Protein AF-A0A1V4VK42-F1 (afdb_monomer_lite)

Radius of gyration: 13.12 Å; chains: 1; bounding box: 30×28×34 Å

Structure (mmCIF, N/CA/C/O backbone):
data_AF-A0A1V4VK42-F1
#
_entry.id   AF-A0A1V4VK42-F1
#
loop_
_atom_site.group_PDB
_atom_site.id
_atom_site.type_symbol
_atom_site.labe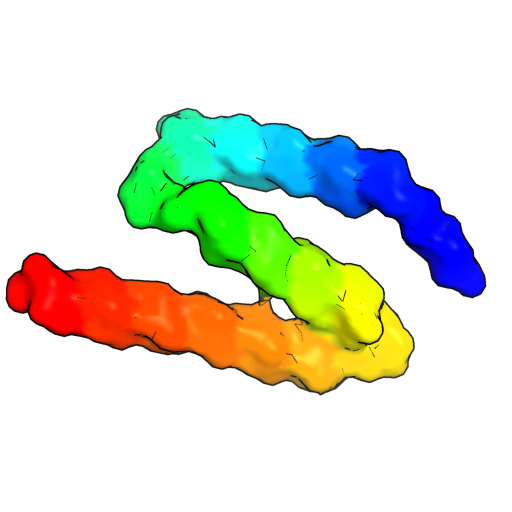l_atom_id
_atom_site.label_alt_id
_atom_site.label_comp_id
_atom_site.label_asym_id
_atom_site.label_entity_id
_atom_site.label_seq_id
_atom_site.pdbx_PDB_ins_code
_atom_site.Cartn_x
_atom_site.Cartn_y
_atom_site.Cartn_z
_atom_site.occupancy
_atom_site.B_iso_or_equiv
_atom_site.auth_seq_id
_atom_site.auth_comp_id
_atom_site.auth_asym_id
_atom_site.auth_atom_id
_atom_site.pdbx_PDB_model_num
ATOM 1 N N . MET A 1 1 ? 14.447 -4.133 -16.025 1.00 40.84 1 MET A N 1
ATOM 2 C CA . MET A 1 1 ? 13.702 -2.860 -15.958 1.00 40.84 1 MET A CA 1
ATOM 3 C C . MET A 1 1 ? 13.823 -2.365 -14.533 1.00 40.84 1 MET A C 1
ATOM 5 O O . MET A 1 1 ? 13.218 -2.955 -13.657 1.00 40.84 1 MET A O 1
ATOM 9 N N . THR A 1 2 ? 14.674 -1.383 -14.265 1.00 43.19 2 THR A N 1
ATOM 10 C CA . THR A 1 2 ? 14.719 -0.729 -12.954 1.00 43.19 2 THR A CA 1
ATOM 11 C C . THR A 1 2 ? 13.682 0.384 -12.982 1.00 43.19 2 THR A C 1
ATOM 13 O O . THR A 1 2 ? 13.976 1.454 -13.508 1.00 43.19 2 THR A O 1
ATOM 16 N N . MET A 1 3 ? 12.466 0.130 -12.485 1.00 51.50 3 MET A N 1
ATOM 17 C CA . MET A 1 3 ? 11.641 1.243 -12.006 1.00 51.50 3 MET A CA 1
ATOM 18 C C . MET A 1 3 ? 12.488 1.963 -10.959 1.00 51.50 3 MET A C 1
ATOM 20 O O . MET A 1 3 ? 12.948 1.356 -9.990 1.00 51.50 3 MET A O 1
ATOM 24 N N . ASN A 1 4 ? 12.837 3.204 -11.268 1.00 66.62 4 ASN A N 1
ATOM 25 C CA . ASN A 1 4 ? 13.846 3.963 -10.548 1.00 66.62 4 ASN A CA 1
ATOM 26 C C . ASN A 1 4 ? 13.228 4.348 -9.200 1.00 66.62 4 ASN A C 1
ATOM 28 O O . ASN A 1 4 ? 12.104 4.837 -9.194 1.00 66.62 4 ASN A O 1
ATOM 32 N N . SER A 1 5 ? 13.907 4.140 -8.068 1.00 72.56 5 SER A N 1
ATOM 33 C CA . SER A 1 5 ? 13.360 4.387 -6.717 1.00 72.56 5 SER A CA 1
ATOM 34 C C . SER A 1 5 ? 12.666 5.753 -6.567 1.00 72.56 5 SER A C 1
ATOM 36 O O . SER A 1 5 ? 11.707 5.889 -5.814 1.00 72.56 5 SER A O 1
ATOM 38 N N . ILE A 1 6 ? 13.097 6.730 -7.369 1.00 80.00 6 ILE A N 1
ATOM 39 C CA . ILE A 1 6 ? 12.505 8.062 -7.527 1.00 80.00 6 ILE A CA 1
ATOM 40 C C . ILE A 1 6 ? 11.019 8.014 -7.934 1.00 80.00 6 ILE A C 1
ATOM 42 O O . ILE A 1 6 ? 10.206 8.703 -7.330 1.00 80.00 6 ILE A O 1
ATOM 46 N N . GLU A 1 7 ? 10.634 7.191 -8.913 1.00 86.44 7 GLU A N 1
ATOM 47 C CA . GLU A 1 7 ? 9.244 7.089 -9.393 1.00 86.44 7 GLU A CA 1
ATOM 48 C C . GLU A 1 7 ? 8.316 6.538 -8.299 1.00 86.44 7 GLU A C 1
ATOM 50 O O . GLU A 1 7 ? 7.178 6.984 -8.139 1.00 86.44 7 GLU A O 1
ATOM 55 N N . VAL A 1 8 ? 8.817 5.589 -7.503 1.00 88.69 8 VAL A N 1
ATOM 56 C CA . VAL A 1 8 ? 8.088 5.019 -6.361 1.00 88.69 8 VAL A CA 1
ATOM 57 C C . VAL A 1 8 ? 7.939 6.051 -5.246 1.00 88.69 8 VAL A C 1
ATOM 59 O O . VAL A 1 8 ? 6.868 6.169 -4.655 1.00 88.69 8 VAL A O 1
ATOM 62 N N . GLU A 1 9 ? 8.986 6.827 -4.971 1.00 91.00 9 GLU A N 1
ATOM 63 C CA . GLU A 1 9 ? 8.939 7.910 -3.988 1.00 91.00 9 GLU A CA 1
ATOM 64 C C . GLU A 1 9 ? 7.960 9.020 -4.389 1.00 91.00 9 GLU A C 1
ATOM 66 O O . GLU A 1 9 ? 7.221 9.524 -3.542 1.00 91.00 9 GLU A O 1
ATOM 71 N N . GLU A 1 10 ? 7.917 9.400 -5.666 1.00 93.31 10 GLU A N 1
ATOM 72 C CA . GLU A 1 10 ? 6.950 10.376 -6.175 1.00 93.31 10 GLU A CA 1
ATOM 73 C C . GLU A 1 10 ? 5.514 9.858 -6.074 1.00 93.31 10 GLU A C 1
ATOM 75 O O . GLU A 1 10 ? 4.635 10.573 -5.585 1.00 93.31 10 GLU A O 1
ATOM 80 N N . LEU A 1 11 ? 5.282 8.595 -6.443 1.00 93.81 11 LEU A N 1
ATOM 81 C CA . LEU A 1 11 ? 3.984 7.947 -6.268 1.00 93.81 11 LEU A CA 1
ATOM 82 C C . LEU A 1 11 ? 3.553 7.946 -4.795 1.00 93.81 11 LEU A C 1
ATOM 84 O O . LEU A 1 11 ? 2.415 8.299 -4.489 1.00 93.81 11 LEU A O 1
ATOM 88 N N . LEU A 1 12 ? 4.460 7.599 -3.877 1.00 94.75 12 LEU A N 1
ATOM 89 C CA . LEU A 1 12 ? 4.187 7.617 -2.440 1.00 94.75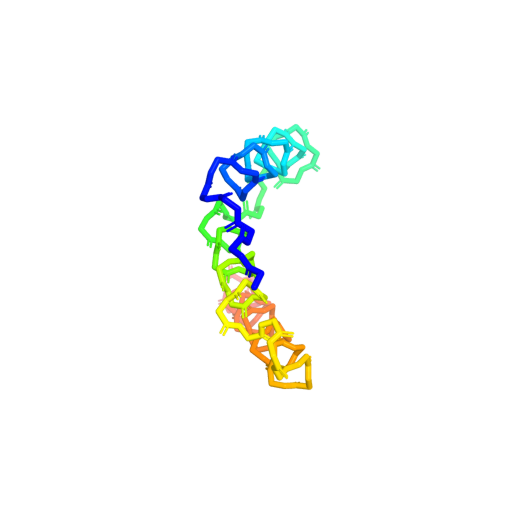 12 LEU A CA 1
ATOM 90 C C . LEU A 1 12 ? 3.806 9.013 -1.946 1.00 94.75 12 LEU A C 1
ATOM 92 O O . LEU A 1 12 ? 2.848 9.137 -1.189 1.00 94.75 12 LEU A O 1
ATOM 96 N N . LYS A 1 13 ? 4.494 10.066 -2.403 1.00 95.75 13 LYS A N 1
ATOM 97 C CA . LYS A 1 13 ? 4.158 11.453 -2.039 1.00 95.75 13 LYS A CA 1
ATOM 98 C C . LYS A 1 13 ? 2.751 11.837 -2.492 1.00 95.75 13 LYS A C 1
ATOM 100 O O . LYS A 1 13 ? 2.008 12.436 -1.719 1.00 95.75 13 LYS A O 1
ATOM 105 N N . VAL A 1 14 ? 2.375 11.484 -3.723 1.00 96.94 14 VAL A N 1
ATOM 106 C CA . VAL A 1 14 ? 1.033 11.772 -4.255 1.00 96.94 14 VAL A CA 1
ATOM 107 C C . VAL A 1 14 ? -0.039 11.016 -3.471 1.00 96.94 14 VAL A C 1
ATOM 109 O O . VAL A 1 14 ? -1.052 11.600 -3.089 1.00 96.94 14 VAL A O 1
ATOM 112 N N . LEU A 1 15 ? 0.180 9.729 -3.202 1.00 96.12 15 LEU A N 1
ATOM 113 C CA . LEU A 1 15 ? -0.779 8.915 -2.457 1.00 96.12 15 LEU A CA 1
ATOM 114 C C . LEU A 1 15 ? -0.914 9.367 -1.002 1.00 96.12 15 LEU A C 1
ATOM 116 O O . LEU A 1 15 ? -2.029 9.396 -0.490 1.00 96.12 15 LEU A O 1
ATOM 120 N N . GLU A 1 16 ? 0.183 9.768 -0.361 1.00 95.81 16 GLU A N 1
ATOM 121 C CA . GLU A 1 16 ? 0.148 10.320 0.993 1.00 95.81 16 GLU A CA 1
ATOM 122 C C . GLU A 1 16 ? -0.609 11.648 1.040 1.00 95.81 16 GLU A C 1
ATOM 124 O O . GLU A 1 16 ? -1.416 11.852 1.942 1.00 95.81 16 GLU A O 1
ATOM 129 N N . ALA A 1 17 ? -0.433 12.521 0.043 1.00 97.38 17 ALA A N 1
ATOM 130 C CA . ALA A 1 17 ? -1.213 13.753 -0.048 1.00 97.38 17 ALA A CA 1
ATOM 131 C C . ALA A 1 17 ? -2.722 13.461 -0.150 1.00 97.38 17 ALA A C 1
ATOM 133 O O . ALA A 1 17 ? -3.516 14.046 0.585 1.00 97.38 17 ALA A O 1
ATOM 134 N N . ILE A 1 18 ? -3.119 12.501 -0.997 1.00 97.69 18 ILE A N 1
ATOM 135 C CA . ILE A 1 18 ? -4.522 12.076 -1.134 1.00 97.69 18 ILE A CA 1
ATOM 136 C C . ILE A 1 18 ? -5.047 11.464 0.170 1.00 97.69 18 ILE A C 1
ATOM 138 O O . ILE A 1 18 ? -6.170 11.768 0.577 1.00 97.69 18 ILE A O 1
ATOM 142 N N . ARG A 1 19 ? -4.259 10.600 0.822 1.00 96.88 19 ARG A N 1
ATOM 143 C CA . ARG A 1 19 ? -4.612 9.974 2.101 1.00 96.88 19 ARG A CA 1
ATOM 144 C C . ARG A 1 19 ? -4.827 11.037 3.173 1.00 96.88 19 ARG A C 1
ATOM 146 O O . ARG A 1 19 ? -5.884 11.053 3.787 1.00 96.88 19 ARG A O 1
ATOM 153 N N . ALA A 1 20 ? -3.874 11.948 3.354 1.00 97.31 20 ALA A N 1
ATOM 154 C CA . ALA A 1 20 ? -3.954 13.002 4.358 1.00 97.31 20 ALA A CA 1
ATOM 155 C C . ALA A 1 20 ? -5.158 13.934 4.142 1.00 97.31 20 ALA A C 1
ATOM 157 O O . ALA A 1 20 ? -5.795 14.338 5.110 1.00 97.31 20 ALA A O 1
ATOM 158 N N . GLU A 1 21 ? -5.485 14.256 2.887 1.00 98.00 21 GLU A N 1
ATOM 159 C CA . GLU A 1 21 ? -6.599 15.149 2.556 1.00 98.00 21 GLU A CA 1
ATOM 160 C C . GLU A 1 21 ? -7.969 14.466 2.678 1.00 98.00 21 GLU A C 1
ATOM 162 O O . GLU A 1 21 ? -8.911 15.058 3.202 1.00 98.00 21 GLU A O 1
ATOM 167 N N . LYS A 1 22 ? -8.109 13.235 2.171 1.00 97.62 22 LYS A N 1
ATOM 168 C CA . LYS A 1 22 ? -9.424 12.596 1.973 1.00 97.62 22 LYS A CA 1
ATOM 169 C C . LYS A 1 22 ? -9.711 11.438 2.915 1.00 97.62 22 LYS A C 1
ATOM 171 O O . LYS A 1 22 ? -10.875 11.113 3.128 1.00 97.62 22 LYS A O 1
ATOM 176 N N . TYR A 1 23 ? -8.673 10.801 3.441 1.00 95.81 23 TYR A N 1
ATOM 177 C CA . TYR A 1 23 ? -8.770 9.581 4.239 1.00 95.81 23 TYR A CA 1
ATOM 178 C C . TYR A 1 23 ? -7.802 9.623 5.435 1.00 95.81 23 TYR A C 1
ATOM 180 O O . TYR A 1 23 ? -6.950 8.738 5.560 1.00 95.81 23 TYR A O 1
ATOM 188 N N . PRO A 1 24 ? -7.890 10.647 6.309 1.00 94.94 24 PRO A N 1
ATOM 189 C CA . PRO A 1 24 ? -6.914 10.864 7.378 1.00 94.94 24 PRO A CA 1
ATOM 190 C C . PRO A 1 24 ? -6.833 9.697 8.371 1.00 94.94 24 PRO A C 1
ATOM 192 O O . PRO A 1 24 ? -5.769 9.486 8.952 1.00 94.94 24 PRO A O 1
ATOM 195 N N . ASP A 1 25 ? -7.913 8.922 8.502 1.00 92.38 25 ASP A N 1
ATOM 196 C CA . ASP A 1 25 ? -8.017 7.749 9.379 1.00 92.38 25 ASP A CA 1
ATOM 197 C C . ASP A 1 25 ? -7.250 6.525 8.855 1.00 92.38 25 ASP A C 1
ATOM 199 O O . ASP A 1 25 ? -6.992 5.579 9.596 1.00 92.38 25 ASP A O 1
ATOM 203 N N . ILE A 1 26 ? -6.867 6.518 7.573 1.00 94.06 26 ILE A N 1
ATOM 204 C CA . ILE A 1 26 ? -5.995 5.477 7.026 1.00 94.06 26 ILE A CA 1
ATOM 205 C C . ILE A 1 26 ? -4.560 5.775 7.477 1.00 94.06 26 ILE A C 1
ATOM 207 O O . ILE A 1 26 ? -4.073 6.871 7.202 1.00 94.06 26 ILE A O 1
ATOM 211 N N . PRO A 1 27 ? -3.831 4.830 8.093 1.00 95.19 27 PRO A N 1
ATOM 212 C CA . PRO A 1 27 ? -2.442 5.046 8.476 1.00 95.19 27 PRO A CA 1
ATOM 213 C C . PRO A 1 27 ? -1.532 5.268 7.253 1.00 95.19 27 PRO A C 1
ATOM 215 O O . PRO A 1 27 ? -1.643 4.517 6.276 1.00 95.19 27 PRO A O 1
ATOM 218 N N . PRO A 1 28 ? -0.585 6.227 7.296 1.00 94.56 28 PRO A N 1
ATOM 219 C CA . PRO A 1 28 ? 0.379 6.450 6.206 1.00 94.56 28 PRO A CA 1
ATOM 220 C C . PRO A 1 28 ? 1.186 5.181 5.880 1.00 94.56 28 PRO A C 1
ATOM 222 O O . PRO A 1 28 ? 1.449 4.858 4.716 1.00 94.56 28 PRO A O 1
ATOM 225 N N . GLU A 1 29 ? 1.463 4.379 6.907 1.00 94.94 29 GLU A N 1
ATOM 226 C CA . GLU A 1 29 ? 2.262 3.160 6.793 1.00 94.94 29 GLU A CA 1
ATOM 227 C C . GLU A 1 29 ? 1.561 2.079 5.969 1.00 94.94 29 GLU A C 1
ATOM 229 O O . GLU A 1 29 ? 2.228 1.310 5.275 1.00 94.94 29 GLU A O 1
ATOM 234 N N . LEU A 1 30 ? 0.224 2.049 5.963 1.00 96.12 30 LEU A N 1
ATOM 235 C CA . LEU A 1 30 ? -0.529 1.115 5.130 1.00 96.12 30 LEU A CA 1
ATOM 236 C C . LEU A 1 30 ? -0.301 1.403 3.642 1.00 96.12 30 LEU A C 1
ATOM 238 O O . L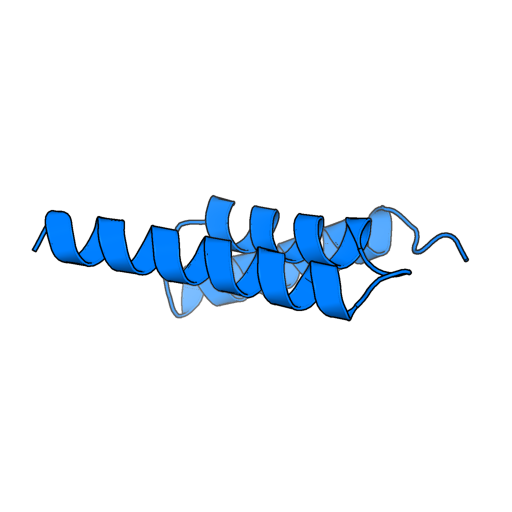EU A 1 30 ? -0.036 0.480 2.870 1.00 96.12 30 LEU A O 1
ATOM 242 N N . ILE A 1 31 ? -0.349 2.678 3.243 1.00 95.31 31 ILE A N 1
ATOM 243 C CA . ILE A 1 31 ? -0.111 3.102 1.857 1.00 95.31 31 ILE A CA 1
ATOM 244 C C . ILE A 1 31 ? 1.310 2.738 1.434 1.00 95.31 31 ILE A C 1
ATOM 246 O O . ILE A 1 31 ? 1.503 2.109 0.390 1.00 95.31 31 ILE A O 1
ATOM 250 N N . LYS A 1 32 ? 2.299 3.052 2.278 1.00 95.19 32 LYS A N 1
ATOM 251 C CA . LYS A 1 32 ? 3.700 2.707 2.025 1.00 95.19 32 LYS A CA 1
ATOM 252 C C . LYS A 1 32 ? 3.894 1.204 1.826 1.00 95.19 32 LYS A C 1
ATOM 254 O O . LYS A 1 32 ? 4.495 0.790 0.836 1.00 95.19 32 LYS A O 1
ATOM 259 N N . ASN A 1 33 ? 3.339 0.390 2.721 1.00 95.88 33 ASN A N 1
ATOM 260 C CA . ASN A 1 33 ? 3.467 -1.065 2.667 1.00 95.88 33 ASN A CA 1
ATOM 261 C C . ASN A 1 33 ? 2.785 -1.668 1.431 1.00 95.88 33 ASN A C 1
ATOM 263 O O . ASN A 1 33 ? 3.315 -2.607 0.839 1.00 95.88 33 ASN A O 1
ATOM 267 N N . ILE A 1 34 ? 1.638 -1.125 1.006 1.00 96.06 34 ILE A N 1
ATOM 268 C CA . ILE A 1 34 ? 0.949 -1.576 -0.212 1.00 96.06 34 ILE A CA 1
ATOM 269 C C . ILE A 1 34 ? 1.821 -1.337 -1.447 1.00 96.06 34 ILE A C 1
ATOM 271 O O . ILE A 1 34 ? 1.986 -2.248 -2.260 1.00 96.06 34 ILE A O 1
ATOM 275 N N . ILE A 1 35 ? 2.389 -0.138 -1.583 1.00 94.62 35 ILE A N 1
ATOM 276 C CA . ILE A 1 35 ? 3.224 0.214 -2.737 1.00 94.62 35 ILE A CA 1
ATOM 277 C C . ILE A 1 35 ? 4.525 -0.584 -2.736 1.00 94.62 35 ILE A C 1
ATOM 279 O O . ILE A 1 35 ? 4.886 -1.139 -3.772 1.00 94.62 35 ILE A O 1
ATOM 283 N N . GLN A 1 36 ? 5.171 -0.734 -1.578 1.00 94.19 36 GLN A N 1
ATOM 284 C CA . GLN A 1 36 ? 6.350 -1.584 -1.414 1.00 94.19 36 GLN A CA 1
ATOM 285 C C . GLN A 1 36 ? 6.054 -3.029 -1.848 1.00 94.19 36 GLN A C 1
ATOM 287 O O . GLN A 1 36 ? 6.765 -3.582 -2.683 1.00 94.19 36 GLN A O 1
ATOM 292 N N . ALA A 1 37 ? 4.957 -3.623 -1.363 1.00 95.31 37 ALA A N 1
ATOM 293 C CA . ALA A 1 37 ? 4.580 -4.991 -1.708 1.00 95.31 37 ALA A CA 1
ATOM 294 C C . ALA A 1 37 ? 4.301 -5.166 -3.209 1.00 95.31 37 ALA A C 1
ATOM 296 O O . ALA A 1 37 ? 4.627 -6.206 -3.781 1.00 95.31 37 ALA A O 1
ATOM 297 N N . GLN A 1 38 ? 3.703 -4.169 -3.865 1.00 93.50 38 GLN A N 1
ATOM 298 C CA . GLN A 1 38 ? 3.485 -4.208 -5.311 1.00 93.50 38 GLN A CA 1
ATOM 299 C C . GLN A 1 38 ? 4.787 -4.040 -6.091 1.00 93.50 38 GLN A C 1
ATOM 301 O O . GLN A 1 38 ? 4.965 -4.723 -7.095 1.00 93.50 38 GLN A O 1
ATOM 306 N N . PHE A 1 39 ? 5.686 -3.174 -5.622 1.00 92.56 39 PHE A N 1
ATOM 307 C CA . PHE A 1 39 ? 6.990 -2.933 -6.228 1.00 92.56 39 PHE A CA 1
ATOM 308 C C . PHE A 1 39 ? 7.904 -4.162 -6.152 1.00 92.56 39 PHE A C 1
ATOM 310 O O . PHE A 1 39 ? 8.449 -4.600 -7.160 1.00 92.56 39 PHE A O 1
ATOM 317 N N . GLU A 1 40 ? 8.009 -4.780 -4.978 1.00 94.06 40 GLU A N 1
ATOM 318 C CA . GLU A 1 40 ? 8.841 -5.971 -4.762 1.00 94.06 40 GLU A CA 1
ATOM 319 C C . GLU A 1 40 ? 8.347 -7.20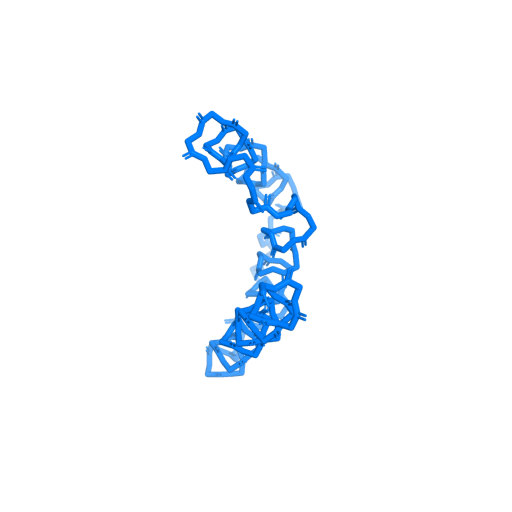0 -5.534 1.00 94.06 40 GLU A C 1
ATOM 321 O O . GLU A 1 40 ? 9.122 -8.105 -5.824 1.00 94.06 40 GLU A O 1
ATOM 326 N N . ASN A 1 41 ? 7.058 -7.240 -5.878 1.00 95.62 41 ASN A N 1
ATOM 327 C CA . ASN A 1 41 ? 6.429 -8.363 -6.572 1.00 95.62 41 ASN A CA 1
ATOM 328 C C . ASN A 1 41 ? 6.000 -7.983 -8.001 1.00 95.62 41 ASN A C 1
ATOM 330 O O . ASN A 1 41 ? 5.020 -8.516 -8.520 1.00 95.62 41 ASN A O 1
ATOM 334 N N . GLN A 1 42 ? 6.704 -7.056 -8.660 1.00 89.31 42 GLN A N 1
ATOM 335 C CA . GLN A 1 42 ? 6.376 -6.655 -10.038 1.00 89.31 42 GLN A CA 1
ATOM 336 C C . GLN A 1 42 ? 6.507 -7.801 -11.048 1.00 89.31 42 GLN A C 1
ATOM 338 O O . GLN A 1 42 ? 5.720 -7.865 -12.001 1.00 89.31 42 GLN A O 1
ATOM 343 N N . ASP A 1 43 ? 7.438 -8.722 -10.798 1.00 93.62 43 ASP A N 1
ATOM 344 C CA . ASP A 1 43 ? 7.649 -9.927 -11.606 1.00 93.62 43 ASP A CA 1
ATOM 345 C C . ASP A 1 43 ? 6.621 -11.034 -11.297 1.00 93.62 43 ASP A C 1
ATOM 347 O O . ASP A 1 43 ? 6.287 -11.830 -12.174 1.00 93.62 43 ASP A O 1
ATOM 351 N N . ASP A 1 44 ? 6.039 -11.040 -10.090 1.00 95.75 44 ASP A N 1
ATOM 352 C CA . ASP A 1 44 ? 4.922 -11.912 -9.702 1.00 95.75 44 ASP A CA 1
ATOM 353 C C . ASP A 1 44 ? 3.720 -11.093 -9.213 1.00 95.75 44 ASP A C 1
ATOM 355 O O . ASP A 1 44 ? 3.411 -10.958 -8.022 1.00 95.75 44 ASP A O 1
ATOM 359 N N . ARG A 1 45 ? 2.965 -10.577 -10.183 1.00 94.06 45 ARG A N 1
ATOM 360 C CA . ARG A 1 45 ? 1.765 -9.774 -9.916 1.00 94.06 45 ARG A CA 1
ATOM 361 C C . ARG A 1 45 ? 0.694 -10.532 -9.131 1.00 94.06 45 ARG A C 1
ATOM 363 O O . ARG A 1 45 ? -0.146 -9.899 -8.487 1.00 94.06 45 ARG A O 1
ATOM 370 N N . ALA A 1 46 ? 0.653 -11.865 -9.210 1.00 97.06 46 ALA A N 1
ATOM 371 C CA . ALA A 1 46 ? -0.307 -12.648 -8.441 1.00 97.06 46 ALA A CA 1
ATOM 372 C C . ALA A 1 46 ? 0.047 -12.600 -6.951 1.00 97.06 46 ALA A C 1
ATOM 374 O O . ALA A 1 46 ? -0.846 -12.369 -6.129 1.00 97.06 46 ALA A O 1
ATOM 375 N N . GLN A 1 47 ? 1.333 -12.732 -6.621 1.00 96.69 47 GLN A N 1
ATOM 376 C CA . GLN A 1 47 ? 1.830 -12.579 -5.260 1.00 96.69 47 GLN A CA 1
ATOM 377 C C . GLN A 1 47 ? 1.674 -11.141 -4.752 1.00 96.69 47 GLN A C 1
ATOM 379 O O . GLN A 1 47 ? 1.158 -10.949 -3.650 1.00 96.69 47 GLN A O 1
ATOM 384 N N . GLY A 1 48 ? 1.983 -10.133 -5.575 1.00 97.25 48 GLY A N 1
ATOM 385 C CA . GLY A 1 48 ? 1.772 -8.723 -5.224 1.00 97.25 48 GLY A CA 1
ATOM 386 C C . GLY A 1 48 ? 0.326 -8.428 -4.814 1.00 97.25 48 GLY A C 1
ATOM 387 O O . GLY A 1 48 ? 0.081 -7.873 -3.744 1.00 97.25 48 GLY A O 1
ATOM 388 N N . ARG A 1 49 ? -0.658 -8.908 -5.591 1.00 96.00 49 ARG A N 1
ATOM 389 C CA . ARG A 1 49 ? -2.086 -8.769 -5.242 1.00 96.00 49 ARG A CA 1
ATOM 390 C C . ARG A 1 49 ? -2.455 -9.471 -3.937 1.00 96.00 49 ARG A C 1
ATOM 392 O O . ARG A 1 49 ? -3.232 -8.923 -3.158 1.00 96.00 49 ARG A O 1
ATOM 399 N N . ARG A 1 50 ? -1.932 -10.679 -3.696 1.00 97.94 50 ARG A N 1
ATOM 400 C CA . ARG A 1 50 ? -2.178 -11.417 -2.444 1.00 97.94 50 ARG A CA 1
ATOM 401 C C . ARG A 1 50 ? -1.626 -10.656 -1.240 1.00 97.94 50 ARG A C 1
ATOM 403 O O . ARG A 1 50 ? -2.335 -10.520 -0.246 1.00 97.94 50 ARG A O 1
ATOM 410 N N . ASN A 1 51 ? -0.413 -10.120 -1.356 1.00 97.62 51 ASN A N 1
ATOM 411 C CA . ASN A 1 51 ? 0.224 -9.328 -0.306 1.00 97.62 51 ASN A CA 1
ATOM 412 C C . ASN A 1 51 ? -0.555 -8.034 -0.034 1.00 97.62 51 ASN A C 1
ATOM 414 O O . ASN A 1 51 ? -0.869 -7.749 1.118 1.00 97.62 51 ASN A O 1
ATOM 418 N N . THR A 1 52 ? -0.953 -7.301 -1.081 1.00 97.38 52 THR A N 1
ATOM 419 C CA . THR A 1 52 ? -1.809 -6.112 -0.939 1.00 97.38 52 THR A CA 1
ATOM 420 C C . THR A 1 52 ? -3.122 -6.444 -0.236 1.00 97.38 52 THR A C 1
ATOM 422 O O . THR A 1 52 ? -3.500 -5.747 0.701 1.00 97.38 52 THR A O 1
ATOM 425 N N . LYS A 1 53 ? -3.810 -7.519 -0.646 1.00 97.38 53 LYS A N 1
ATOM 426 C CA . LYS A 1 53 ? -5.066 -7.925 -0.006 1.00 97.38 53 LYS A CA 1
ATOM 427 C C . LYS A 1 53 ? -4.866 -8.213 1.480 1.00 97.38 53 LYS A C 1
ATOM 429 O O . LYS A 1 53 ? -5.652 -7.745 2.291 1.00 97.38 53 LYS A O 1
ATOM 434 N N . LYS A 1 54 ? -3.803 -8.938 1.833 1.00 97.69 54 LYS A N 1
ATOM 435 C CA . LYS A 1 54 ? -3.492 -9.254 3.228 1.00 97.69 54 LYS A CA 1
ATOM 436 C C . LYS A 1 54 ? -3.300 -7.989 4.073 1.00 97.69 54 LYS A C 1
ATOM 438 O O . LYS A 1 54 ? -3.884 -7.908 5.142 1.00 97.69 54 LYS A O 1
ATOM 443 N N . LEU A 1 55 ? -2.545 -7.005 3.580 1.00 97.69 55 LEU A N 1
ATOM 444 C CA . LEU A 1 55 ? -2.333 -5.730 4.280 1.00 97.69 55 LEU A CA 1
ATOM 445 C C . LEU A 1 55 ? -3.655 -4.999 4.566 1.00 97.69 55 LEU A C 1
ATOM 447 O O . LEU A 1 55 ? -3.854 -4.493 5.665 1.00 97.69 55 LEU A O 1
ATOM 451 N N . ILE A 1 56 ? -4.566 -4.979 3.590 1.00 95.56 56 ILE A N 1
ATOM 452 C CA . ILE A 1 56 ? -5.893 -4.368 3.746 1.00 95.56 56 ILE A CA 1
ATOM 453 C C . ILE A 1 56 ? -6.746 -5.167 4.739 1.00 95.56 56 ILE A C 1
ATOM 455 O O . ILE A 1 56 ? -7.360 -4.580 5.624 1.00 95.56 56 ILE A O 1
ATOM 459 N N . ASP A 1 57 ? -6.778 -6.496 4.614 1.00 96.62 57 ASP A N 1
ATOM 460 C CA . ASP A 1 57 ? -7.550 -7.366 5.507 1.00 96.62 57 ASP A CA 1
ATOM 461 C C . ASP A 1 57 ? -7.068 -7.241 6.963 1.00 96.62 57 ASP A C 1
ATOM 463 O O . ASP A 1 57 ? -7.884 -7.246 7.884 1.00 96.62 57 ASP A O 1
ATOM 467 N N . ASP A 1 58 ? -5.756 -7.136 7.182 1.00 95.56 58 ASP A N 1
ATOM 468 C CA . ASP A 1 58 ? -5.169 -6.979 8.513 1.00 95.56 58 ASP A CA 1
ATOM 469 C C . ASP A 1 58 ? -5.509 -5.600 9.107 1.00 95.56 58 ASP A C 1
ATOM 471 O O . ASP A 1 58 ? -5.988 -5.542 10.239 1.00 95.56 58 ASP A O 1
ATOM 475 N N . PHE A 1 59 ? -5.422 -4.524 8.314 1.00 94.50 59 PHE A N 1
ATOM 476 C CA . PHE A 1 59 ? -5.886 -3.191 8.721 1.00 94.50 59 PHE A CA 1
ATOM 477 C C . PHE A 1 59 ? -7.370 -3.180 9.121 1.00 94.50 59 PHE A C 1
ATOM 479 O O . PHE A 1 59 ? -7.732 -2.675 10.182 1.00 94.50 59 PHE A O 1
ATOM 486 N N . LEU A 1 60 ? -8.243 -3.773 8.302 1.00 93.44 60 LEU A N 1
ATOM 487 C CA . LEU A 1 60 ? -9.680 -3.806 8.588 1.00 93.44 60 LEU A CA 1
ATOM 488 C C . LEU A 1 60 ? -9.998 -4.604 9.859 1.00 93.44 60 LEU A C 1
ATOM 490 O O . LEU A 1 60 ? -10.896 -4.232 10.610 1.00 93.44 60 LEU A O 1
ATOM 494 N N . LYS A 1 61 ? -9.267 -5.691 10.129 1.00 93.75 61 LYS A N 1
ATOM 495 C CA . LYS A 1 61 ? -9.435 -6.460 11.372 1.00 93.75 61 LYS A CA 1
ATOM 496 C C . LYS A 1 61 ? -9.036 -5.657 12.604 1.00 93.75 61 LYS A C 1
ATOM 498 O O . LYS A 1 61 ? -9.669 -5.827 13.641 1.00 93.75 61 LYS A O 1
ATOM 503 N N . GLU A 1 62 ? -7.981 -4.853 12.517 1.00 89.19 62 GLU A N 1
ATOM 504 C CA . GLU A 1 62 ? -7.550 -3.980 13.613 1.00 89.19 62 GLU A CA 1
ATOM 505 C C . GLU A 1 62 ? -8.578 -2.875 13.858 1.00 89.19 62 GLU A C 1
ATOM 507 O O . GLU A 1 62 ? -9.050 -2.737 14.984 1.00 89.19 62 GLU A O 1
ATOM 512 N N . ALA A 1 63 ? -9.050 -2.214 12.799 1.00 82.50 63 ALA A N 1
ATOM 513 C CA . ALA A 1 63 ? -10.094 -1.195 12.898 1.00 82.50 63 ALA A CA 1
ATOM 514 C C . ALA A 1 63 ? -11.389 -1.723 13.552 1.00 82.50 63 ALA A C 1
ATOM 516 O O . ALA A 1 63 ? -11.990 -1.050 14.385 1.00 82.50 63 ALA A O 1
ATOM 517 N N . VAL A 1 64 ? -11.803 -2.956 13.229 1.00 75.25 64 VAL A N 1
ATOM 518 C CA . VAL A 1 64 ? -12.995 -3.592 13.826 1.00 75.25 64 VAL A CA 1
ATOM 519 C C . VAL A 1 64 ? -12.781 -3.994 15.291 1.00 75.25 64 VAL A C 1
ATOM 521 O O . VAL A 1 64 ? -13.746 -4.058 16.044 1.00 75.25 64 VAL A O 1
ATOM 524 N N . LYS A 1 65 ? -11.545 -4.275 15.724 1.00 70.44 65 LYS A N 1
ATOM 525 C CA . LYS A 1 65 ? -11.245 -4.622 17.127 1.00 70.44 65 LYS A CA 1
ATOM 526 C C . LYS A 1 65 ? -11.259 -3.417 18.065 1.00 70.44 65 LYS A C 1
ATOM 528 O O . LYS A 1 65 ? -11.444 -3.608 19.263 1.00 70.44 65 LYS A O 1
ATOM 533 N N . GLU A 1 66 ? -11.022 -2.223 17.537 1.00 60.25 66 GLU A N 1
ATOM 534 C CA . GLU A 1 66 ? -11.020 -0.965 18.293 1.00 60.25 66 GLU A CA 1
ATOM 535 C C . GLU A 1 66 ? -12.399 -0.271 18.311 1.00 60.25 66 GLU A C 1
ATOM 537 O O . GLU A 1 66 ? -12.539 0.785 18.928 1.00 60.25 66 GLU A O 1
ATOM 542 N N . SER A 1 67 ? -13.407 -0.870 17.655 1.00 53.22 67 SER A N 1
ATOM 543 C CA . SER A 1 67 ? -14.797 -0.386 17.552 1.00 53.22 67 SER A CA 1
ATOM 544 C C . SER A 1 67 ? -15.717 -0.888 18.667 1.00 53.22 67 SER A C 1
ATOM 546 O O . SER A 1 67 ? -15.552 -2.050 19.103 1.00 53.22 67 SER A O 1
#

Secondary structure (DSSP, 8-state):
----HHHHHHHHHHHHHHHHHH-TTS-HHHHHHHHHHHHHTSS-HHHHHHHHHHHHHHHHHHHHHT-

Foldseek 3Di:
DPPDVVVLVVVLVVVVVCCVVPPVVDDSVLSVQLSVLCNVCVVPNVRSVVSNVVSVVVVVVVVVVVD

pLDDT: mean 89.82, std 13.2, range [40.84, 98.0]

Sequence (67 aa):
MTMNSIEVEELLKVLEAIRAEKYPDIPPELIKNIIQAQFENQDDRAQGRRNTKKLIDDFLKEAVKES

=== Feature glossary ===
A reading guide for the features in this record.

Start from the sequence.

  · Sequence gives the chain of amino acids in standard one-letter code (A=alanine, C=cysteine, …, Y=tyrosine), read N→C. It is the only feature that is directly encoded by the gene; all structural features are derived from the folded form of this sequence.

Fold it, and you get atomic coordinates and the backbone conformation that goes with them.

  · The mmCIF table is the protein's shape written out atom by atom. For each backbone N, Cα, C, and carbonyl O, it records an (x, y, z) coordinate triple in Å plus the residue type, chain letter, and residue number.

  · Backbone dihedral angles. Every residue except chain termini has a φ (preceding-C → N → Cα → C) and a ψ (N → Cα → C → next-N). They are reported in degrees following the IUPAC sign convention. Secondary structure is essentially a statement about which (φ, ψ) basin each residue occupies.

  · DSSP 8-state secondary structure assigns each residue one of H (α-helix), G (3₁₀-helix), I (π-helix), E (extended β-strand), B (isolated β-bridge), T (hydrogen-bonded turn), S (bend), or '-' (coil). The assignment is computed from backbone hydrogen-bond geometry via the Kabsch–Sander algorithm.

  · P-SEA three-state annotation labels each residue as helix, strand, or coil based purely on the geometry of the Cα trace. It serves as a fallback when the full backbone (and thus DSSP) is unavailable.

Summarize the fold with a handful of shape descriptors and a per-residue structural alphabet.

  · Radius of gyration (Rg) is the root-mean-square distance of Cα atoms from their centroid — a single number for overall size and compactness. A globular domain of N residues has Rg ≈ 2.2·N^0.38 Å; an extended or disordered chain has a much larger Rg. The Cα contact count is the number of residue pairs whose Cα atoms are within 8 Å and are more than four positions apart in sequence — a standard proxy for tertiary packing density. The bounding box is the smallest axis-aligned box enclosing all Cα atoms.

  · Foldseek's 3Di representation compresses backbone geometry into a per-residue letter drawn from a learned twenty-state alphabet. It captures the tertiary interaction pattern around each residue — which residues are packed against it in space, regardless of where they are in sequence.

  · Accessible surface area quantifies burial. A residue with SASA near zero is packed into the hydrophobic core; one with SASA >100 Å² sits on the surface. Computed here via the Shrake–Rupley numerical algorithm with a 1.4 Å probe.

Ask how reliable the model is.

  · For AlphaFold models, the B-factor field carries pLDDT — the model's own estimate of local accuracy on a 0–100 scale. Regions with pLDDT<50 should be treated as essentially unmodeled; they often correspond to intrinsically disordered segments.

  · For experimental (PDB) structures, the B-factor (temperature factor) quantifies the positional spread of each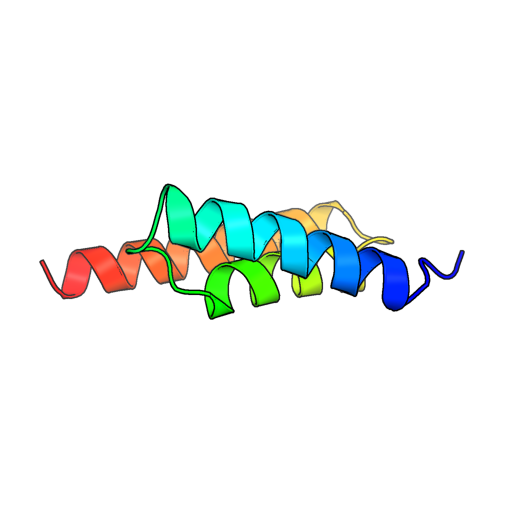 atom in the crystal — a combination of thermal vibration and static disorder — in units of Å². High B-factors mark flexible loops or poorly resolved regions; low B-factors mark the rigid, well-ordered core.

  · PAE(i, j) answers: if I align the predicted and true structures on residue i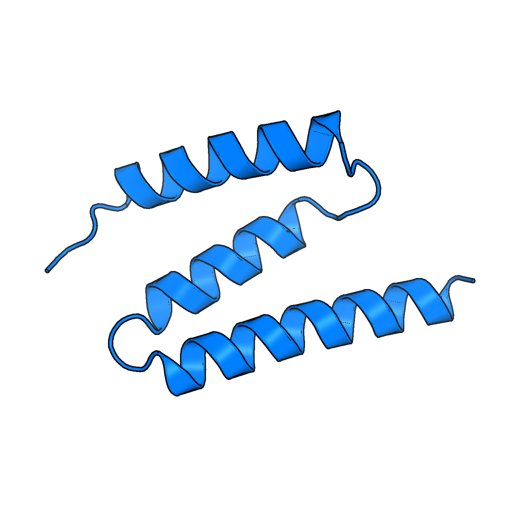, how far off (in Å) do I expect residue j to be? A block-diagonal PAE matrix with low values on the blocks and high values off-diagonal is the signature of a multi-domain protein with confidently predicted domains but uncertain inter-domain orientation.

Place it in context: what it resembles, what it is annotated as, and how it looks.

  · Structural nearest neighbors (via Foldseek easy-search vs the PDB). Reported per hit: target PDB id, E-value, and alignment TM-score. A TM-score above ~0.5 is the conventional threshold for 'same fold'.

  · Functional annotations link the protein to curated databases. InterPro entries identify conserved domains and families by matching the sequence against member-database signatures (Pfam, PROSITE, CDD, …). Gene Ontology (GO) terms describe molecular function, biological process, and cellular component in a controlled vocabulary. CATH places the structure in a hierarchical fold classification (Class/Architecture/Topology/Homologous-superfamily). The organism is the source species.

  · Plot images: a contact map (which residues are close in 3D, as an N×N binary image), a Ramachandran scatter (backbone torsion angles, revealing secondary-structure composition at a glance), and — for AlphaFold structures — a PAE heatmap (pairwise prediction confidence).

  · Structure images are PyMOL renders from six orthogonal camera directions. Cartoon representation draws helices as coils and strands as arrows; sticks shows the backbone as bonds; surface shows the solvent-excluded envelope. Rainbow coloring maps sequence position to hue (blue→red, N→C); chain coloring assigns a distinct color per polypeptide.